Protein AF-A0A7C5H8F0-F1 (afdb_monomer_lite)

pLDDT: mean 83.61, std 12.52, range [45.44, 97.0]

Radius of gyration: 21.88 Å; chains: 1; bounding box: 47×21×71 Å

Sequence (141 aa):
QNLKYSPAWAVGGFFVPILNLFLPYQVTKEIWKASDPNVSPESGLDWQDAPTSPLIISWWIAFLVSGFVGYSLFRMSISAETISDLISMSESALFGDIIHIAAATLQIILVRTIDKRQTIKSLQMFHTGNPQNELRRGLLI

Secondary structure (DSSP, 8-state):
---SS-HHHHHHGGGSTTGGGTHHHHHHHHHHHHT-TTS-SSSTTGGGGSPPPHHHHHHHHHHHHHHHHHHHHHHHHHH--SHHHHHHHHHHHHHHHHHHHHHHHHHHHHHHHHHHHHHHHHHHHHHHT-HHHHHHHHT--

Structure (mmCIF, N/CA/C/O backbone):
data_AF-A0A7C5H8F0-F1
#
_entry.id   AF-A0A7C5H8F0-F1
#
loop_
_atom_site.group_PDB
_atom_site.id
_atom_site.type_symbol
_atom_site.label_atom_id
_atom_site.label_alt_id
_atom_site.label_comp_id
_atom_site.label_asym_id
_atom_site.label_entity_id
_atom_site.label_seq_id
_atom_site.pdbx_PDB_ins_code
_atom_site.Cartn_x
_atom_site.Cartn_y
_atom_site.Cartn_z
_atom_site.occupancy
_atom_site.B_iso_or_equiv
_atom_site.auth_seq_id
_atom_site.auth_comp_id
_atom_site.auth_asym_id
_atom_site.auth_atom_id
_atom_site.pdbx_PDB_model_num
ATOM 1 N N . GLN A 1 1 ? -24.700 -0.781 11.087 1.00 45.44 1 GLN A N 1
ATOM 2 C CA . GLN A 1 1 ? -23.529 -0.977 10.207 1.00 45.44 1 GLN A CA 1
ATOM 3 C C . GLN A 1 1 ? -23.798 -0.257 8.889 1.00 45.44 1 GLN A C 1
ATOM 5 O O . GLN A 1 1 ? -24.532 -0.783 8.071 1.00 45.44 1 GLN A O 1
ATOM 10 N N . ASN A 1 2 ? -23.281 0.962 8.717 1.00 47.03 2 ASN A N 1
ATOM 11 C CA . ASN A 1 2 ? -23.336 1.714 7.454 1.00 47.03 2 ASN A CA 1
ATOM 12 C C . ASN A 1 2 ? -21.900 1.874 6.938 1.00 47.03 2 ASN A C 1
ATOM 14 O O . ASN A 1 2 ? -21.313 2.949 7.035 1.00 47.03 2 ASN A O 1
ATOM 18 N N . LEU A 1 3 ? -21.297 0.773 6.485 1.00 60.91 3 LEU A N 1
ATOM 19 C CA . LEU A 1 3 ? -20.049 0.837 5.725 1.00 60.91 3 LEU A CA 1
ATOM 20 C C . LEU A 1 3 ? -20.417 1.167 4.280 1.00 60.91 3 LEU A C 1
ATOM 22 O O . LEU A 1 3 ? -21.334 0.560 3.723 1.00 60.91 3 LEU A O 1
ATOM 26 N N . LYS A 1 4 ? -19.736 2.149 3.684 1.00 63.12 4 LYS A N 1
ATOM 27 C CA . LYS A 1 4 ? -20.078 2.653 2.346 1.00 63.12 4 LYS A CA 1
ATOM 28 C C . LYS A 1 4 ? -19.767 1.625 1.253 1.00 63.12 4 LYS A C 1
ATOM 30 O O . LYS A 1 4 ? -20.365 1.661 0.181 1.00 63.12 4 LYS A O 1
ATOM 35 N N . TYR A 1 5 ? -18.867 0.690 1.550 1.00 63.53 5 TYR A N 1
ATOM 36 C CA . TYR A 1 5 ? -18.473 -0.395 0.665 1.00 63.53 5 TYR A CA 1
ATOM 37 C C . TYR A 1 5 ? -18.855 -1.746 1.259 1.00 63.53 5 TYR A C 1
ATOM 39 O O . TYR A 1 5 ? -18.538 -2.050 2.410 1.00 63.53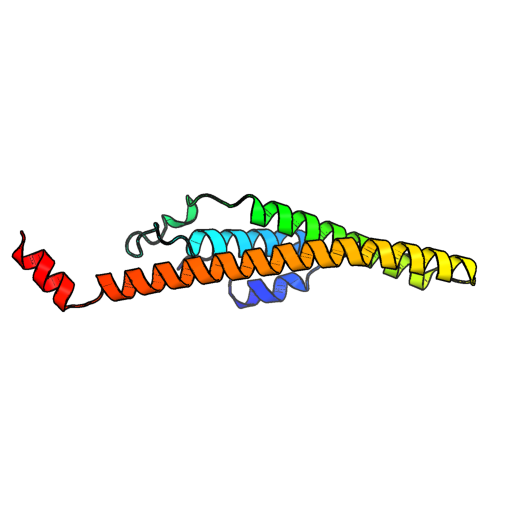 5 TYR A O 1
ATOM 47 N N . SER A 1 6 ? -19.516 -2.579 0.453 1.00 75.75 6 SER A N 1
ATOM 48 C CA . SER A 1 6 ? -19.735 -3.971 0.830 1.00 75.75 6 SER A CA 1
ATOM 49 C C . SER A 1 6 ? -18.394 -4.721 0.864 1.00 75.75 6 SER A C 1
ATOM 51 O O . SER A 1 6 ? -17.489 -4.383 0.093 1.00 75.75 6 SER A O 1
ATOM 53 N N . PRO A 1 7 ? -18.247 -5.769 1.698 1.00 73.56 7 PRO A N 1
ATOM 54 C CA . PRO A 1 7 ? -17.011 -6.553 1.767 1.00 73.56 7 PRO A CA 1
ATOM 55 C C . PRO A 1 7 ? -16.557 -7.093 0.401 1.00 73.56 7 PRO A C 1
ATOM 57 O O . PRO A 1 7 ? -15.367 -7.118 0.105 1.00 73.56 7 PRO A O 1
ATOM 60 N N . ALA A 1 8 ? -17.511 -7.454 -0.464 1.00 75.25 8 ALA A N 1
ATOM 61 C CA . ALA A 1 8 ? -17.236 -7.905 -1.825 1.00 75.25 8 ALA A CA 1
ATOM 62 C C . ALA A 1 8 ? -16.613 -6.799 -2.692 1.00 75.25 8 ALA A C 1
ATOM 64 O O . ALA A 1 8 ? -15.648 -7.047 -3.412 1.00 75.25 8 ALA A O 1
ATOM 65 N N . TRP A 1 9 ? -17.117 -5.566 -2.595 1.00 77.50 9 TRP A N 1
ATOM 66 C CA . TRP A 1 9 ? -16.561 -4.431 -3.332 1.00 77.50 9 TRP A CA 1
ATOM 67 C C . TRP A 1 9 ? -15.225 -3.954 -2.770 1.00 77.50 9 TRP A C 1
ATOM 69 O O . TRP A 1 9 ? -14.384 -3.516 -3.551 1.00 77.50 9 TRP A O 1
ATOM 79 N N . ALA A 1 10 ? -14.992 -4.107 -1.463 1.00 71.62 10 ALA A N 1
ATOM 80 C CA . ALA A 1 10 ? -13.707 -3.798 -0.840 1.00 71.62 10 ALA A CA 1
ATOM 81 C C . ALA A 1 10 ? -12.555 -4.626 -1.430 1.00 71.62 10 ALA A C 1
ATOM 83 O O . ALA A 1 10 ? -11.440 -4.128 -1.494 1.00 71.62 10 ALA A O 1
ATOM 84 N N . VAL A 1 11 ? -12.822 -5.848 -1.904 1.00 71.94 11 VAL A N 1
ATOM 85 C CA . VAL A 1 11 ? -11.836 -6.679 -2.616 1.00 71.94 11 VAL A CA 1
ATOM 86 C C . VAL A 1 11 ? -11.935 -6.473 -4.130 1.00 71.94 11 VAL A C 1
ATOM 88 O O . VAL A 1 11 ? -10.928 -6.251 -4.797 1.00 71.94 11 VAL A O 1
ATOM 91 N N . GLY A 1 12 ? -13.151 -6.493 -4.683 1.00 71.69 12 GLY A N 1
ATOM 92 C CA . GLY A 1 12 ? -13.389 -6.439 -6.127 1.00 71.69 12 GLY A CA 1
ATOM 93 C C . GLY A 1 12 ? -12.911 -5.149 -6.797 1.00 71.69 12 GLY A C 1
ATOM 94 O O . GLY A 1 12 ? -12.431 -5.184 -7.928 1.00 71.69 12 GLY A O 1
ATOM 95 N N . GLY A 1 13 ? -12.968 -4.009 -6.106 1.00 71.31 13 GLY A N 1
ATOM 96 C CA . GLY A 1 13 ? -12.540 -2.742 -6.698 1.00 71.31 13 GLY A CA 1
ATOM 97 C C . GLY A 1 13 ? -11.023 -2.589 -6.861 1.00 71.31 13 GLY A C 1
ATOM 98 O O . GLY A 1 13 ? -10.605 -1.729 -7.629 1.00 71.31 13 GLY A O 1
ATOM 99 N N . PHE A 1 14 ? -10.199 -3.447 -6.247 1.00 66.50 14 PHE A N 1
ATOM 100 C CA . PHE A 1 14 ? -8.758 -3.497 -6.545 1.00 66.50 14 PHE A CA 1
ATOM 101 C C . PHE A 1 14 ? -8.472 -3.975 -7.979 1.00 66.50 14 PHE A C 1
ATOM 103 O O . PHE A 1 14 ? -7.432 -3.644 -8.542 1.00 66.50 14 PHE A O 1
ATOM 110 N N . PHE A 1 15 ? -9.405 -4.709 -8.597 1.00 72.06 15 PHE A N 1
ATOM 111 C CA . PHE A 1 15 ? -9.262 -5.223 -9.963 1.00 72.06 15 PHE A CA 1
ATOM 112 C C . PHE A 1 15 ? -9.773 -4.256 -11.039 1.00 72.06 15 PHE A C 1
ATOM 114 O O . PHE A 1 15 ? -9.518 -4.465 -12.223 1.00 72.06 15 PHE A O 1
ATOM 121 N N . VAL A 1 16 ? -10.475 -3.186 -10.653 1.00 80.06 16 VAL A N 1
ATOM 122 C CA . VAL A 1 16 ? -10.934 -2.147 -11.583 1.00 80.06 16 VAL A CA 1
ATOM 123 C C . VAL A 1 16 ? -9.911 -1.008 -11.569 1.00 80.06 16 VAL A C 1
ATOM 125 O O . VAL A 1 16 ? -9.793 -0.342 -10.542 1.00 80.06 16 VAL A O 1
ATOM 128 N N . PRO A 1 17 ? -9.201 -0.714 -12.675 1.00 72.25 17 PRO A N 1
ATOM 129 C CA . PRO A 1 17 ? -8.048 0.194 -12.665 1.00 72.25 17 PRO A CA 1
ATOM 130 C C . PRO A 1 17 ? -8.327 1.576 -12.064 1.00 72.25 17 PRO A C 1
ATOM 132 O O . PRO A 1 17 ? -7.525 2.093 -11.295 1.00 72.25 17 PRO A O 1
ATOM 135 N N . ILE A 1 18 ? -9.492 2.155 -12.366 1.00 80.19 18 ILE A N 1
ATOM 136 C CA . ILE A 1 18 ? -9.888 3.470 -11.843 1.00 80.19 18 ILE A CA 1
ATOM 137 C C . ILE A 1 18 ? -10.217 3.386 -10.349 1.00 80.19 18 ILE A C 1
ATOM 139 O O . ILE A 1 18 ? -9.832 4.266 -9.583 1.00 80.19 18 ILE A O 1
ATOM 143 N N . LEU A 1 19 ? -10.904 2.329 -9.906 1.00 79.06 19 LEU A N 1
ATOM 144 C CA . LEU A 1 19 ? -11.238 2.166 -8.490 1.00 79.06 19 LEU A CA 1
ATOM 145 C C . LEU A 1 19 ? -9.998 1.850 -7.659 1.00 79.06 19 LEU A C 1
ATOM 147 O O . LEU A 1 19 ? -9.890 2.349 -6.543 1.00 79.06 19 LEU A O 1
ATOM 151 N N . ASN A 1 20 ? -9.031 1.120 -8.213 1.00 79.12 20 ASN A N 1
ATOM 152 C CA . ASN A 1 20 ? -7.769 0.825 -7.548 1.00 79.12 20 ASN A CA 1
ATOM 153 C C . ASN A 1 20 ? -6.974 2.098 -7.194 1.00 79.12 20 ASN A C 1
ATOM 155 O O . ASN A 1 20 ? -6.123 2.037 -6.323 1.00 79.12 20 ASN A O 1
ATOM 159 N N . LEU A 1 21 ? -7.278 3.262 -7.790 1.00 81.44 21 LEU A N 1
ATOM 160 C CA . LEU A 1 21 ? -6.667 4.560 -7.452 1.00 81.44 21 LEU A CA 1
ATOM 161 C C . LEU A 1 21 ? -7.333 5.304 -6.283 1.00 81.44 21 LEU A C 1
ATOM 163 O O . LEU A 1 21 ? -6.795 6.298 -5.800 1.00 81.44 21 LEU A O 1
ATOM 167 N N . PHE A 1 22 ? -8.519 4.896 -5.836 1.00 85.06 22 PHE A N 1
ATOM 168 C CA . PHE A 1 22 ? -9.253 5.645 -4.804 1.00 85.06 22 PHE A CA 1
ATOM 169 C C . PHE A 1 22 ? -9.795 4.753 -3.697 1.00 85.06 22 PHE A C 1
ATOM 171 O O . PHE A 1 22 ? -9.858 5.162 -2.536 1.00 85.06 22 PHE A O 1
ATOM 178 N N . LEU A 1 23 ? -10.201 3.538 -4.049 1.00 85.81 23 LEU A N 1
ATOM 179 C CA . LEU A 1 23 ? -10.842 2.605 -3.146 1.00 85.81 23 LEU A CA 1
ATOM 180 C C . LEU A 1 23 ? -9.921 2.128 -2.018 1.00 85.81 23 LEU A C 1
ATOM 182 O O . LEU A 1 23 ? -10.386 2.138 -0.879 1.00 85.81 23 LEU A O 1
ATOM 186 N N . PRO A 1 24 ? -8.636 1.786 -2.247 1.00 85.31 24 PRO A N 1
ATOM 187 C CA . PRO A 1 24 ? -7.793 1.307 -1.154 1.00 85.31 24 PRO A CA 1
ATOM 188 C C . PRO A 1 24 ? -7.598 2.374 -0.071 1.00 85.31 24 PRO A C 1
ATOM 190 O O . PRO A 1 24 ? -7.664 2.068 1.121 1.00 85.31 24 PRO A O 1
ATOM 193 N N . TYR A 1 25 ? -7.441 3.641 -0.472 1.00 90.81 25 TYR A N 1
ATOM 194 C CA . TYR A 1 25 ? -7.398 4.772 0.455 1.00 90.81 25 TYR A CA 1
ATOM 195 C C . TYR A 1 25 ? -8.705 4.911 1.246 1.00 90.81 25 TYR A C 1
ATOM 197 O O . TYR A 1 25 ? -8.671 5.022 2.472 1.00 90.81 25 TYR A O 1
ATOM 205 N N . GLN A 1 26 ? -9.856 4.884 0.565 1.00 89.94 26 GLN A N 1
ATOM 206 C CA . GLN A 1 26 ? -11.162 5.044 1.211 1.00 89.94 26 GLN A CA 1
ATOM 207 C C . GLN A 1 26 ? -11.457 3.911 2.198 1.00 89.94 26 GLN A C 1
ATOM 209 O O . GLN A 1 26 ? -11.761 4.183 3.358 1.00 89.94 26 GLN A O 1
ATOM 214 N N . VAL A 1 27 ? -11.287 2.657 1.775 1.00 88.81 27 VAL A N 1
ATOM 215 C CA . VAL A 1 27 ? -11.519 1.470 2.611 1.00 88.81 27 VAL A CA 1
ATOM 216 C C . VAL A 1 27 ? -10.594 1.477 3.825 1.00 88.81 27 VAL A C 1
ATOM 218 O O . VAL A 1 27 ? -11.047 1.303 4.953 1.00 88.81 27 VAL A O 1
ATOM 221 N N . THR A 1 28 ? -9.303 1.753 3.632 1.00 90.69 28 THR A N 1
ATOM 222 C CA . THR A 1 28 ? -8.342 1.754 4.745 1.00 90.69 28 THR A CA 1
ATOM 223 C C . THR A 1 28 ? -8.603 2.899 5.722 1.00 90.69 28 THR A C 1
ATOM 225 O O . THR A 1 28 ? -8.478 2.722 6.934 1.00 90.69 28 THR A O 1
ATOM 228 N N . LYS A 1 29 ? -9.026 4.067 5.222 1.00 91.00 29 LYS A N 1
ATOM 229 C CA . LYS A 1 29 ? -9.473 5.195 6.048 1.00 91.00 29 LYS A CA 1
ATOM 230 C C . LYS A 1 29 ? -10.705 4.838 6.878 1.00 91.00 29 LYS A C 1
ATOM 232 O O . LYS A 1 29 ? -10.736 5.168 8.062 1.00 91.00 29 LYS A O 1
ATOM 237 N N . GLU A 1 30 ? -11.691 4.166 6.289 1.00 89.50 30 GLU A N 1
ATOM 238 C CA . GLU A 1 30 ? -12.880 3.697 7.009 1.00 89.50 30 GLU A CA 1
ATOM 239 C C . GLU A 1 30 ? -12.506 2.682 8.095 1.00 89.50 30 GLU A C 1
ATOM 241 O O . GLU A 1 30 ? -12.885 2.864 9.251 1.00 89.50 30 GLU A O 1
ATOM 246 N N . ILE A 1 31 ? -11.680 1.683 7.763 1.00 89.00 31 ILE A N 1
ATOM 247 C CA . ILE A 1 31 ? -11.192 0.682 8.723 1.00 89.00 31 ILE A CA 1
ATOM 248 C C . ILE A 1 31 ? -10.428 1.353 9.868 1.00 89.00 31 ILE A C 1
ATOM 250 O O . ILE A 1 31 ? -10.676 1.041 11.032 1.00 89.00 31 ILE A O 1
ATOM 254 N N . TRP A 1 32 ? -9.522 2.288 9.569 1.00 90.94 32 TRP A N 1
ATOM 255 C CA . TRP A 1 32 ? -8.750 3.012 10.582 1.00 90.94 32 TRP A CA 1
ATOM 256 C C . TRP A 1 32 ? -9.649 3.732 11.586 1.00 90.94 32 TRP A C 1
ATOM 258 O O . TRP A 1 32 ? -9.431 3.629 12.796 1.00 90.94 32 TRP A O 1
ATOM 268 N N . LYS A 1 33 ? -10.651 4.453 11.073 1.00 88.62 33 LYS A N 1
ATOM 269 C CA . LYS A 1 33 ? -11.612 5.210 11.874 1.00 88.62 33 LYS A CA 1
ATOM 270 C C . LYS A 1 33 ? -12.521 4.293 12.694 1.00 88.62 33 LYS A C 1
ATOM 272 O O . LYS A 1 33 ? -12.672 4.490 13.894 1.00 88.62 33 LYS A O 1
ATOM 277 N N . ALA A 1 34 ? -13.060 3.242 12.079 1.00 86.88 34 ALA A N 1
ATOM 278 C CA . ALA A 1 34 ? -13.901 2.256 12.758 1.00 86.88 34 ALA A CA 1
ATOM 279 C C . ALA A 1 34 ? -13.144 1.480 13.852 1.00 86.88 34 ALA A C 1
ATOM 281 O O . ALA A 1 34 ? -13.737 1.065 14.852 1.00 86.88 34 ALA A O 1
ATOM 282 N N . SER A 1 35 ? -11.829 1.321 13.685 1.00 86.06 35 SER A N 1
ATOM 283 C CA . SER A 1 35 ? -10.952 0.659 14.654 1.00 86.06 35 SER A CA 1
ATOM 284 C C . SER A 1 35 ? -10.582 1.544 15.847 1.00 86.06 35 SER A C 1
ATOM 286 O O . SER A 1 35 ? -9.917 1.054 16.752 1.00 86.06 35 SER A O 1
ATOM 288 N N . ASP A 1 36 ? -10.974 2.823 15.883 1.00 85.38 36 ASP A N 1
ATOM 289 C CA . ASP A 1 36 ? -10.629 3.701 17.003 1.00 85.38 36 ASP A CA 1
ATOM 290 C C . ASP A 1 36 ? -11.259 3.192 18.322 1.00 85.38 36 ASP A C 1
ATOM 292 O O . ASP A 1 36 ? -12.483 2.987 18.370 1.00 85.38 36 ASP A O 1
ATOM 296 N N . PRO A 1 37 ? -10.447 2.947 19.374 1.00 81.50 37 PRO A N 1
ATOM 297 C CA . PRO A 1 37 ? -10.930 2.445 20.660 1.00 81.50 37 PRO A CA 1
ATOM 298 C C . PRO A 1 37 ? -11.722 3.486 21.459 1.00 81.50 37 PRO A C 1
ATOM 300 O O . PRO A 1 37 ? -12.490 3.116 22.338 1.00 81.50 37 PRO A O 1
ATOM 303 N N . ASN A 1 38 ? -11.580 4.780 21.156 1.00 79.44 38 ASN A N 1
ATOM 304 C CA . ASN A 1 38 ? -12.299 5.834 21.880 1.00 79.44 38 ASN A CA 1
ATOM 305 C C . ASN A 1 38 ? -13.740 6.028 21.387 1.00 79.44 38 ASN A C 1
ATOM 307 O O . ASN A 1 38 ? -14.495 6.791 21.983 1.00 79.44 38 ASN A O 1
ATOM 311 N N . VAL A 1 39 ? -14.127 5.362 20.297 1.00 76.25 39 VAL A N 1
ATOM 312 C CA . VAL A 1 39 ? -15.482 5.453 19.751 1.00 76.25 39 VAL A CA 1
ATOM 313 C C . VAL A 1 39 ? -16.375 4.412 20.423 1.00 76.25 39 VAL A C 1
ATOM 315 O O . VAL A 1 39 ? -16.137 3.207 20.276 1.00 76.25 39 VAL A O 1
ATOM 318 N N . SER A 1 40 ? -17.414 4.887 21.119 1.00 64.44 40 SER A N 1
ATOM 319 C CA . SER A 1 40 ? -18.400 4.041 21.799 1.00 64.44 40 SER A CA 1
ATOM 320 C C . SER A 1 40 ? -19.143 3.128 20.808 1.00 64.44 40 SER A C 1
ATOM 322 O O . SER A 1 40 ? -19.515 3.578 19.723 1.00 64.44 40 SER A O 1
ATOM 324 N N . PRO A 1 41 ? -19.401 1.852 21.153 1.00 61.06 41 PRO A N 1
ATOM 325 C CA . PRO A 1 41 ? -20.253 0.968 20.354 1.00 61.06 41 PRO A CA 1
ATOM 326 C C . PRO A 1 41 ? -21.717 1.432 20.263 1.00 61.06 41 PRO A C 1
ATOM 328 O O . PRO A 1 41 ? -22.420 1.032 19.336 1.00 61.06 41 PRO A O 1
ATOM 331 N N . GLU A 1 42 ? -22.180 2.238 21.224 1.00 60.41 42 GLU A N 1
ATOM 332 C CA . GLU A 1 42 ? -23.596 2.597 21.396 1.00 60.41 42 GLU A CA 1
ATOM 333 C C . GLU A 1 42 ? -24.067 3.675 20.407 1.00 60.41 42 GLU A C 1
ATOM 335 O O . GLU A 1 42 ? -25.186 3.616 19.896 1.00 60.41 42 GLU A O 1
ATOM 340 N N . SER A 1 43 ? -23.197 4.626 20.062 1.00 57.78 43 SER A N 1
ATOM 341 C CA . SER A 1 43 ? -23.441 5.662 19.060 1.00 57.78 43 SER A CA 1
ATOM 342 C C . SER A 1 43 ? -22.891 5.203 17.708 1.00 57.78 43 SER A C 1
ATOM 344 O O . SER A 1 43 ? -21.780 5.532 17.300 1.00 57.78 43 SER A O 1
ATOM 346 N N . GLY A 1 44 ? -23.667 4.399 16.977 1.00 57.00 44 GLY A N 1
ATOM 347 C CA . GLY A 1 44 ? -23.248 3.712 15.740 1.00 57.00 44 GLY A CA 1
ATOM 348 C C . GLY A 1 44 ? -22.716 4.567 14.565 1.00 57.00 44 GLY A C 1
ATOM 349 O O . GLY A 1 44 ? -22.487 4.013 13.484 1.00 57.00 44 GLY A O 1
ATOM 350 N N . LEU A 1 45 ? -22.517 5.881 14.735 1.00 60.97 45 LEU A N 1
ATOM 351 C CA . LEU A 1 45 ? -22.032 6.833 13.728 1.00 60.97 45 LEU A CA 1
ATOM 352 C C . LEU A 1 45 ? -20.809 7.676 14.160 1.00 60.97 45 LEU A C 1
ATOM 354 O O . LEU A 1 45 ? -20.162 8.237 13.278 1.00 60.97 45 LEU A O 1
ATOM 358 N N . ASP A 1 46 ? -20.407 7.692 15.439 1.00 68.19 46 ASP A N 1
ATOM 359 C CA . ASP A 1 46 ? -19.338 8.588 15.944 1.00 68.19 46 ASP A CA 1
ATOM 360 C C . ASP A 1 46 ? -17.943 8.287 15.365 1.00 68.19 46 ASP A C 1
ATOM 362 O O . ASP A 1 46 ? -17.039 9.122 15.381 1.00 68.19 46 ASP A O 1
ATOM 366 N N . TRP A 1 47 ? -17.742 7.095 14.796 1.00 74.31 47 TRP A N 1
ATOM 367 C CA . TRP A 1 47 ? -16.461 6.729 14.188 1.00 74.31 47 TRP A CA 1
ATOM 368 C C . TRP A 1 47 ? -16.145 7.560 12.941 1.00 74.31 47 TRP A C 1
ATOM 370 O O . TRP A 1 47 ? -14.977 7.679 12.573 1.00 74.31 47 TRP A O 1
ATOM 380 N N . GLN A 1 48 ? -17.147 8.146 12.276 1.00 77.50 48 GLN A N 1
ATOM 381 C CA . GLN A 1 48 ? -16.923 8.931 11.059 1.00 77.50 48 GLN A CA 1
ATOM 382 C C . GLN A 1 48 ? -16.114 10.204 11.331 1.00 77.50 48 GLN A C 1
ATOM 384 O O . GLN A 1 48 ? -15.334 10.611 10.465 1.00 77.50 48 GLN A O 1
ATOM 389 N N . ASP A 1 49 ? -16.202 10.754 12.541 1.00 77.69 49 ASP A N 1
ATOM 390 C CA . ASP A 1 49 ? -15.472 11.953 12.966 1.00 77.69 49 ASP A CA 1
ATOM 391 C C . ASP A 1 49 ? -14.097 11.638 13.572 1.00 77.69 49 ASP A C 1
ATOM 393 O O . ASP A 1 49 ? -13.303 12.542 13.836 1.00 77.69 49 ASP A O 1
ATOM 397 N N . ALA A 1 50 ? -13.760 10.351 13.724 1.00 79.06 50 ALA A N 1
ATOM 398 C CA . ALA A 1 50 ? -12.469 9.940 14.255 1.00 79.06 50 ALA A CA 1
ATOM 399 C C . ALA A 1 50 ? -11.304 10.468 13.388 1.00 79.06 50 ALA A C 1
ATOM 401 O O . ALA A 1 50 ? -11.377 10.461 12.145 1.00 79.06 50 ALA A O 1
ATOM 402 N N . PRO A 1 51 ? -10.195 10.899 14.017 1.00 81.62 51 PRO A N 1
ATOM 403 C CA . PRO A 1 51 ? -9.063 11.472 13.307 1.00 81.62 51 PRO A CA 1
ATOM 404 C C . PRO A 1 51 ? -8.386 10.438 12.403 1.00 81.62 51 PRO A C 1
ATOM 406 O O . PRO A 1 51 ? -8.162 9.276 12.761 1.00 81.62 51 PRO A O 1
ATOM 409 N N . THR A 1 52 ? -8.011 10.875 11.203 1.00 86.06 52 THR A N 1
ATOM 410 C CA . THR A 1 52 ? -7.215 10.069 10.273 1.00 86.06 52 THR A CA 1
ATOM 411 C C . THR A 1 52 ? -5.728 10.197 10.560 1.00 86.06 52 THR A C 1
ATOM 413 O O . THR A 1 52 ? -5.244 11.296 10.817 1.00 86.06 52 THR A O 1
ATOM 416 N N . SER A 1 53 ? -4.987 9.097 10.437 1.00 89.81 53 SER A N 1
ATOM 417 C CA . SER A 1 53 ? -3.528 9.127 10.563 1.00 89.81 53 SER A CA 1
ATOM 418 C C . SER A 1 53 ? -2.840 9.542 9.255 1.00 89.81 53 SER A C 1
ATOM 420 O O . SER A 1 53 ? -3.198 9.010 8.197 1.00 89.81 53 SER A O 1
ATOM 422 N N . PRO A 1 54 ? -1.802 10.406 9.313 1.00 92.06 54 PRO A N 1
ATOM 423 C CA . PRO A 1 54 ? -0.929 10.697 8.173 1.00 92.06 54 PRO A CA 1
ATOM 424 C C . PRO A 1 54 ? -0.318 9.440 7.544 1.00 92.06 54 PRO A C 1
ATOM 426 O O . PRO A 1 54 ? -0.098 9.412 6.337 1.00 92.06 54 PRO A O 1
ATOM 429 N N . LEU A 1 55 ? -0.132 8.372 8.332 1.00 92.31 55 LEU A N 1
ATOM 430 C CA . LEU A 1 55 ? 0.390 7.084 7.871 1.00 92.31 55 LEU A CA 1
ATOM 431 C C . LEU A 1 55 ? -0.406 6.513 6.690 1.00 92.31 55 LEU A C 1
ATOM 433 O O . LEU A 1 55 ? 0.185 5.930 5.787 1.00 92.31 55 LEU A O 1
ATOM 437 N N . ILE A 1 56 ? -1.730 6.704 6.674 1.00 93.12 56 ILE A N 1
ATOM 438 C CA . ILE A 1 56 ? -2.596 6.217 5.590 1.00 93.12 56 ILE A CA 1
ATOM 439 C C . ILE A 1 56 ? -2.266 6.942 4.287 1.00 93.12 56 ILE A C 1
ATOM 441 O O . ILE A 1 56 ? -2.177 6.309 3.241 1.00 93.12 56 ILE A O 1
ATOM 445 N N . ILE A 1 57 ? -2.067 8.262 4.349 1.00 93.44 57 ILE A N 1
ATOM 446 C CA . ILE A 1 57 ? -1.726 9.077 3.178 1.00 93.44 57 ILE A CA 1
ATOM 447 C C . ILE A 1 57 ? -0.312 8.734 2.702 1.00 93.44 57 ILE A C 1
ATOM 449 O O . ILE A 1 57 ? -0.115 8.530 1.509 1.00 93.44 57 ILE A O 1
ATOM 453 N N . SER A 1 58 ? 0.656 8.610 3.616 1.00 93.94 58 SER A N 1
ATOM 454 C CA . SER A 1 58 ? 2.034 8.238 3.275 1.00 93.94 58 SER A CA 1
ATOM 455 C C . SER A 1 58 ? 2.111 6.866 2.608 1.00 93.94 58 SER A C 1
ATOM 457 O O . SER A 1 58 ? 2.748 6.729 1.567 1.00 93.94 58 SER A O 1
ATOM 459 N N . TRP A 1 59 ? 1.428 5.865 3.172 1.00 94.38 59 TRP A N 1
ATOM 460 C CA . TRP A 1 59 ? 1.316 4.541 2.565 1.00 94.38 59 TRP A CA 1
ATOM 461 C C . TRP A 1 59 ? 0.657 4.614 1.185 1.00 94.38 59 TRP A C 1
ATOM 463 O O . TRP A 1 59 ? 1.165 4.033 0.230 1.00 94.38 59 TRP A O 1
ATOM 473 N N . TRP A 1 60 ? -0.440 5.365 1.071 1.00 94.06 60 TRP A N 1
ATOM 474 C CA . TRP A 1 60 ? -1.189 5.475 -0.174 1.00 94.06 60 TRP A CA 1
ATOM 475 C C . TRP A 1 60 ? -0.365 6.107 -1.303 1.00 94.06 60 TRP A C 1
ATOM 477 O O . TRP A 1 60 ? -0.346 5.597 -2.421 1.00 94.06 60 TRP A O 1
ATOM 487 N N . ILE A 1 61 ? 0.376 7.176 -1.002 1.00 94.75 61 ILE A N 1
ATOM 488 C CA . ILE A 1 61 ? 1.305 7.797 -1.953 1.00 94.75 61 ILE A CA 1
ATOM 489 C C . ILE A 1 61 ? 2.398 6.801 -2.350 1.00 94.75 61 ILE A C 1
ATOM 491 O O . ILE A 1 61 ? 2.665 6.643 -3.538 1.00 94.75 61 ILE A O 1
ATOM 495 N N . ALA A 1 62 ? 3.000 6.098 -1.386 1.00 92.25 62 ALA A N 1
ATOM 496 C CA . ALA A 1 62 ? 4.044 5.116 -1.674 1.00 92.25 62 ALA A CA 1
ATOM 497 C C . ALA A 1 62 ? 3.539 3.980 -2.582 1.00 92.25 62 ALA A C 1
ATOM 499 O O . ALA A 1 62 ? 4.235 3.595 -3.518 1.00 92.25 62 ALA A O 1
ATOM 500 N N . PHE A 1 63 ? 2.311 3.505 -2.358 1.00 91.31 63 PHE A N 1
ATOM 501 C CA . PHE A 1 63 ? 1.652 2.509 -3.203 1.00 91.31 63 PHE A CA 1
ATOM 502 C C . PHE A 1 63 ? 1.405 3.016 -4.634 1.00 91.31 63 PHE A C 1
ATOM 504 O O . PHE A 1 63 ? 1.646 2.300 -5.604 1.00 91.31 63 PHE A O 1
ATOM 511 N N . LEU A 1 64 ? 0.960 4.266 -4.794 1.00 92.94 64 LEU A N 1
ATOM 512 C CA . LEU A 1 64 ? 0.779 4.859 -6.123 1.00 92.94 64 LEU A CA 1
ATOM 513 C C . LEU A 1 64 ? 2.106 4.996 -6.876 1.00 92.94 64 LEU A C 1
ATOM 515 O O . LEU A 1 64 ? 2.177 4.673 -8.063 1.00 92.94 64 LEU A O 1
ATOM 519 N N . VAL A 1 65 ? 3.162 5.441 -6.189 1.00 94.25 65 VAL A N 1
ATOM 520 C CA . VAL A 1 65 ? 4.500 5.558 -6.783 1.00 94.25 65 VAL A CA 1
ATOM 521 C C . VAL A 1 65 ? 5.030 4.178 -7.177 1.00 94.25 65 VAL A C 1
ATOM 523 O O . VAL A 1 65 ? 5.533 4.026 -8.288 1.00 94.25 65 VAL A O 1
ATOM 526 N N . SER A 1 66 ? 4.868 3.156 -6.331 1.00 91.38 66 SER A N 1
ATOM 527 C CA . SER A 1 66 ? 5.311 1.795 -6.658 1.00 91.38 66 SER A CA 1
ATOM 528 C C . SER A 1 66 ? 4.556 1.218 -7.863 1.00 91.38 66 SER A C 1
ATOM 530 O O . SER A 1 66 ? 5.168 0.608 -8.740 1.00 91.38 66 SER A O 1
ATOM 532 N N . GLY A 1 67 ? 3.250 1.486 -7.972 1.00 90.81 67 GLY A N 1
ATOM 533 C CA . GLY A 1 67 ? 2.449 1.127 -9.144 1.00 90.81 67 GLY A CA 1
ATOM 534 C C . GLY A 1 67 ? 2.907 1.830 -10.427 1.00 90.81 67 GLY A C 1
ATOM 535 O O . GLY A 1 67 ? 3.003 1.193 -11.476 1.00 90.81 67 GLY A O 1
ATOM 536 N N . PHE A 1 68 ? 3.252 3.120 -10.349 1.00 93.00 68 PHE A N 1
ATOM 537 C CA . PH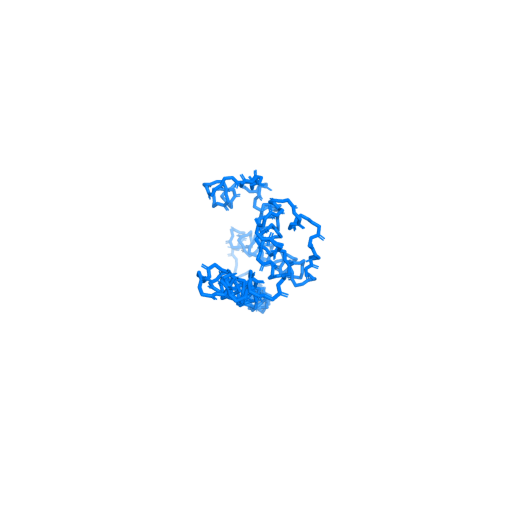E A 1 68 ? 3.792 3.870 -11.488 1.00 93.00 68 PHE A CA 1
ATOM 538 C C . PHE A 1 68 ? 5.145 3.319 -11.953 1.00 93.00 68 PHE A C 1
ATOM 540 O O . PHE A 1 68 ? 5.354 3.131 -13.151 1.00 93.00 68 PHE A O 1
ATOM 547 N N . VAL A 1 69 ? 6.038 2.998 -11.012 1.00 93.69 69 VAL A N 1
ATOM 548 C CA . VAL A 1 69 ? 7.316 2.331 -11.301 1.00 93.69 69 VAL A CA 1
ATOM 549 C C . VAL A 1 69 ? 7.075 0.992 -11.997 1.00 93.69 69 VAL A C 1
ATOM 551 O O . VAL A 1 69 ? 7.671 0.737 -13.040 1.00 93.69 69 VAL A O 1
ATOM 554 N N . GLY A 1 70 ? 6.165 0.164 -11.474 1.00 91.75 70 GLY A N 1
ATOM 555 C CA . GLY A 1 70 ? 5.816 -1.120 -12.086 1.00 91.75 70 GLY A CA 1
ATOM 556 C C . GLY A 1 70 ? 5.277 -0.968 -13.510 1.00 91.75 70 GLY A C 1
ATOM 557 O O . GLY A 1 70 ? 5.694 -1.694 -14.410 1.00 91.75 70 GLY A O 1
ATOM 558 N N . TYR A 1 71 ? 4.413 0.023 -13.749 1.00 92.12 71 TYR A N 1
ATOM 559 C CA . TYR A 1 71 ? 3.928 0.339 -15.093 1.00 92.12 71 TYR A CA 1
ATOM 560 C C . TYR A 1 71 ? 5.059 0.800 -16.025 1.00 92.12 71 TYR A C 1
ATOM 562 O O . TYR A 1 71 ? 5.125 0.353 -17.168 1.00 92.12 71 TYR A O 1
ATOM 570 N N . SER A 1 72 ? 5.971 1.650 -15.545 1.00 93.31 72 SER A N 1
ATOM 571 C CA . SER A 1 72 ? 7.138 2.092 -16.317 1.00 93.31 72 SER A CA 1
ATOM 572 C C . SER A 1 72 ? 8.034 0.914 -16.701 1.00 93.31 72 SER A C 1
ATOM 574 O O . SER A 1 72 ? 8.376 0.768 -17.872 1.00 93.31 72 SER A O 1
ATOM 576 N N . LEU A 1 73 ? 8.354 0.031 -15.748 1.00 93.56 73 LEU A N 1
ATOM 577 C CA . LEU A 1 73 ? 9.148 -1.176 -15.996 1.00 93.56 73 LEU A CA 1
ATOM 578 C C . LEU A 1 73 ? 8.460 -2.116 -16.985 1.00 93.56 73 LEU A C 1
ATOM 580 O O . LEU A 1 73 ? 9.104 -2.621 -17.899 1.00 93.56 73 LEU A O 1
ATOM 584 N N . PHE A 1 74 ? 7.144 -2.297 -16.862 1.00 93.06 74 PHE A N 1
ATOM 585 C CA . PHE A 1 74 ? 6.368 -3.084 -17.817 1.00 93.06 74 PHE A CA 1
ATOM 586 C C . PHE A 1 74 ? 6.450 -2.497 -19.232 1.00 93.06 74 PHE A C 1
ATOM 588 O O . PHE A 1 74 ? 6.683 -3.224 -20.198 1.00 93.06 74 PHE A O 1
ATOM 595 N N . ARG A 1 75 ? 6.333 -1.171 -19.369 1.00 93.75 75 ARG A N 1
ATOM 596 C CA . ARG A 1 75 ? 6.478 -0.488 -20.661 1.00 93.75 75 ARG A CA 1
ATOM 597 C C . ARG A 1 75 ? 7.878 -0.656 -21.246 1.00 93.75 75 ARG A C 1
ATOM 599 O O . ARG A 1 75 ? 7.971 -0.985 -22.423 1.00 93.75 75 ARG A O 1
ATOM 606 N N . MET A 1 76 ? 8.923 -0.498 -20.432 1.00 92.19 76 MET A N 1
ATOM 607 C CA . MET A 1 76 ? 10.312 -0.739 -20.841 1.00 92.19 76 MET A CA 1
ATOM 608 C C . MET A 1 76 ? 10.525 -2.194 -21.269 1.00 92.19 76 MET A C 1
ATOM 610 O O . MET A 1 76 ? 11.186 -2.433 -22.270 1.00 92.19 76 MET A O 1
ATOM 614 N N . SER A 1 77 ? 9.912 -3.155 -20.569 1.00 92.69 77 SER A N 1
ATOM 615 C CA . SER A 1 77 ? 10.041 -4.581 -20.891 1.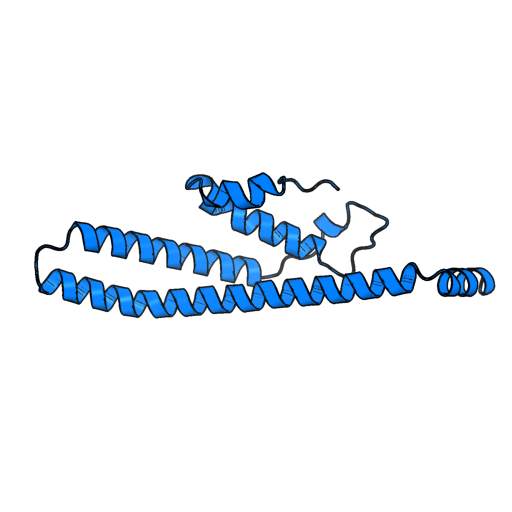00 92.69 77 SER A CA 1
ATOM 616 C C . SER A 1 77 ? 9.439 -4.954 -22.248 1.00 92.69 77 SER A C 1
ATOM 618 O O . SER A 1 77 ? 9.967 -5.827 -22.927 1.00 92.69 77 SER A O 1
ATOM 620 N N . ILE A 1 78 ? 8.363 -4.277 -22.667 1.00 94.19 78 ILE A N 1
ATOM 621 C CA . ILE A 1 78 ? 7.734 -4.496 -23.980 1.00 94.19 78 ILE A CA 1
ATOM 622 C C . ILE A 1 78 ? 8.557 -3.861 -25.107 1.00 94.19 78 ILE A C 1
ATOM 624 O O . ILE A 1 78 ? 8.549 -4.374 -26.220 1.00 94.19 78 ILE A O 1
ATOM 628 N N . SER A 1 79 ? 9.237 -2.742 -24.841 1.00 91.19 79 SER A N 1
ATOM 629 C CA . SER A 1 79 ? 10.005 -1.998 -25.848 1.00 91.19 79 SER A CA 1
ATOM 630 C C . SER A 1 79 ? 11.497 -2.337 -25.885 1.00 91.19 79 SER A C 1
ATOM 632 O O . SER A 1 79 ? 12.221 -1.724 -26.661 1.00 91.19 79 SER A O 1
ATOM 634 N N . ALA A 1 80 ? 11.983 -3.223 -25.014 1.00 92.19 80 ALA A N 1
ATOM 635 C CA . ALA A 1 80 ? 13.398 -3.566 -24.940 1.00 92.19 80 ALA A CA 1
ATOM 636 C C . ALA A 1 80 ? 13.796 -4.469 -26.115 1.00 92.19 80 ALA A C 1
ATOM 638 O O . ALA A 1 80 ? 13.350 -5.613 -26.205 1.00 92.19 80 ALA A O 1
ATOM 639 N N . GLU A 1 81 ? 14.669 -3.969 -26.989 1.00 94.56 81 GLU A N 1
ATOM 640 C CA . GLU A 1 81 ? 15.156 -4.708 -28.163 1.00 94.56 81 GLU A CA 1
ATOM 641 C C . GLU A 1 81 ? 16.666 -4.975 -28.093 1.00 94.56 81 GLU A C 1
ATOM 643 O O . GLU A 1 81 ? 17.178 -5.881 -28.754 1.00 94.56 81 GLU A O 1
ATOM 648 N N . THR A 1 82 ? 17.394 -4.220 -27.264 1.00 96.44 82 THR A N 1
ATOM 649 C CA . THR A 1 82 ? 18.853 -4.293 -27.153 1.00 96.44 82 THR A CA 1
ATOM 650 C C . THR A 1 82 ? 19.327 -4.678 -25.750 1.00 96.44 82 THR A C 1
ATOM 652 O O . THR A 1 82 ? 18.616 -4.540 -24.756 1.00 96.44 82 THR A O 1
ATOM 655 N N . ILE A 1 83 ? 20.590 -5.112 -25.643 1.00 94.62 83 ILE A N 1
ATOM 656 C CA . ILE A 1 83 ? 21.242 -5.355 -24.343 1.00 94.62 83 ILE A CA 1
ATOM 657 C C . ILE A 1 83 ? 21.268 -4.073 -23.495 1.00 94.62 83 ILE A C 1
ATOM 659 O O . ILE A 1 83 ? 21.097 -4.144 -22.281 1.00 94.62 83 ILE A O 1
ATOM 663 N N . SER A 1 84 ? 21.448 -2.905 -24.121 1.00 95.62 84 SER A N 1
ATOM 664 C CA . SER A 1 84 ? 21.438 -1.623 -23.410 1.00 95.62 84 SER A CA 1
ATOM 665 C C . SER A 1 84 ? 20.083 -1.357 -22.754 1.00 95.62 84 SER A C 1
ATOM 667 O O . SER A 1 84 ? 20.046 -0.935 -21.601 1.00 95.62 84 SER A O 1
ATOM 669 N N . ASP A 1 85 ? 18.980 -1.663 -23.444 1.00 94.06 85 ASP A N 1
ATOM 670 C CA . ASP A 1 85 ? 17.630 -1.487 -22.893 1.00 94.06 85 ASP A CA 1
ATOM 671 C C . ASP A 1 85 ? 17.403 -2.389 -21.676 1.00 94.06 85 ASP A C 1
ATOM 673 O O . ASP A 1 85 ? 16.825 -1.960 -20.677 1.00 94.06 85 ASP A O 1
ATOM 677 N N . LEU A 1 86 ? 17.915 -3.625 -21.724 1.00 93.50 86 LEU A N 1
ATOM 678 C CA . LEU A 1 86 ? 17.850 -4.563 -20.600 1.00 93.50 86 LEU A CA 1
ATOM 679 C C . LEU A 1 86 ? 18.652 -4.070 -19.386 1.00 93.50 86 LEU A C 1
ATOM 681 O O . LEU A 1 86 ? 18.200 -4.232 -18.249 1.00 93.50 86 LEU A O 1
ATOM 685 N N . ILE A 1 87 ? 19.813 -3.445 -19.610 1.00 95.88 87 ILE A N 1
ATOM 686 C CA . ILE A 1 87 ? 20.620 -2.844 -18.537 1.00 95.88 87 ILE A CA 1
ATOM 687 C C . ILE A 1 87 ? 19.863 -1.667 -17.912 1.00 95.88 87 ILE A C 1
ATOM 689 O O . ILE A 1 87 ? 19.661 -1.664 -16.699 1.00 95.88 87 ILE A O 1
ATOM 693 N N . SER A 1 88 ? 19.357 -0.726 -18.714 1.00 94.06 88 SER A N 1
ATOM 694 C CA . SER A 1 88 ? 18.595 0.427 -18.206 1.00 94.06 88 SER A CA 1
ATOM 695 C C . SER A 1 88 ? 17.301 0.021 -17.492 1.00 94.06 88 SER A C 1
ATOM 697 O O . SER A 1 88 ? 16.915 0.629 -16.488 1.00 94.06 88 SER A O 1
ATOM 699 N N . MET A 1 89 ? 16.632 -1.035 -17.969 1.00 95.00 89 MET A N 1
ATOM 700 C CA . MET A 1 89 ? 15.495 -1.636 -17.272 1.00 95.00 89 MET A CA 1
ATOM 701 C C . MET A 1 89 ? 15.917 -2.207 -15.913 1.00 95.00 89 MET A C 1
ATOM 703 O O . MET A 1 89 ? 15.220 -1.984 -14.927 1.00 95.00 89 MET A O 1
ATOM 707 N N . SER A 1 90 ? 17.059 -2.898 -15.841 1.00 94.81 90 SER A N 1
ATOM 708 C CA . SER A 1 90 ? 17.576 -3.476 -14.593 1.00 94.81 90 SER A CA 1
ATOM 709 C C . SER A 1 90 ? 17.960 -2.400 -13.575 1.00 94.81 90 SER A C 1
ATOM 711 O O . SER A 1 90 ? 17.611 -2.515 -12.404 1.00 94.81 90 SER A O 1
ATOM 713 N N . GLU A 1 91 ? 18.612 -1.320 -14.010 1.00 94.25 91 GLU A N 1
ATOM 714 C CA . GLU A 1 91 ? 18.913 -0.164 -13.155 1.00 94.25 91 GLU A CA 1
ATOM 715 C C . GLU A 1 91 ? 17.627 0.451 -12.592 1.00 94.25 91 GLU A C 1
ATOM 717 O O . GLU A 1 91 ? 17.497 0.647 -11.383 1.00 94.25 91 GLU A O 1
ATOM 722 N N . SER A 1 92 ? 16.636 0.678 -13.459 1.00 94.06 92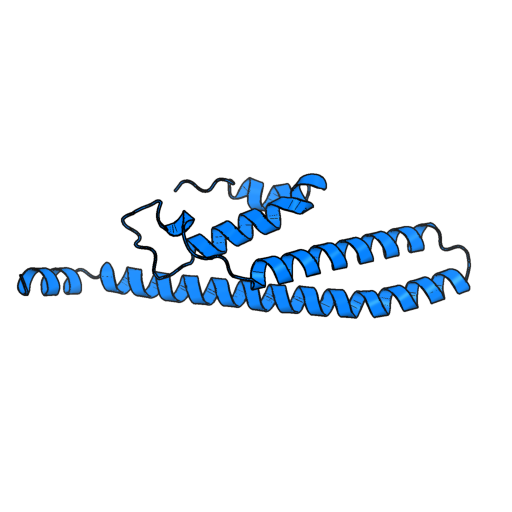 SER A N 1
ATOM 723 C CA . SER A 1 92 ? 15.324 1.197 -13.061 1.00 94.06 92 SER A CA 1
ATOM 724 C C . SER A 1 92 ? 14.601 0.255 -12.093 1.00 94.06 92 SER A C 1
ATOM 726 O O . SER A 1 92 ? 13.941 0.720 -11.163 1.00 94.06 92 SER A O 1
ATOM 728 N N . ALA A 1 93 ? 14.740 -1.062 -12.282 1.00 95.19 93 ALA A N 1
ATOM 729 C CA . ALA A 1 93 ? 14.153 -2.069 -11.406 1.00 95.19 93 ALA A CA 1
ATOM 730 C C . ALA A 1 93 ? 14.770 -2.017 -10.005 1.00 95.19 93 ALA A C 1
ATOM 732 O O . ALA A 1 93 ? 14.029 -1.961 -9.029 1.00 95.19 93 ALA A O 1
ATOM 733 N N . LEU A 1 94 ? 16.098 -1.904 -9.900 1.00 95.94 94 LEU A N 1
ATOM 734 C CA . LEU A 1 94 ? 16.791 -1.780 -8.613 1.00 95.94 94 LEU A CA 1
ATOM 735 C C . LEU A 1 94 ? 16.341 -0.539 -7.826 1.00 95.94 94 LEU A C 1
ATOM 737 O O . LEU A 1 94 ? 16.095 -0.621 -6.621 1.00 95.94 94 LEU A O 1
ATOM 741 N N . PHE A 1 95 ? 16.182 0.612 -8.490 1.00 92.94 95 PHE A N 1
ATOM 742 C CA . PHE A 1 95 ? 15.602 1.799 -7.845 1.00 92.94 95 PHE A CA 1
ATOM 743 C C . PHE A 1 95 ? 14.141 1.576 -7.444 1.00 92.94 95 PHE A C 1
ATOM 745 O O . PHE A 1 95 ? 13.703 2.002 -6.371 1.00 92.94 95 PHE A O 1
ATOM 752 N N . GLY A 1 96 ? 13.390 0.885 -8.299 1.00 94.06 96 GLY A N 1
ATOM 753 C CA . GLY A 1 96 ? 12.007 0.520 -8.050 1.00 94.06 96 GLY A CA 1
ATOM 754 C C . GLY A 1 96 ? 11.812 -0.394 -6.843 1.00 94.06 96 GLY A C 1
ATOM 755 O O . GLY A 1 96 ? 10.831 -0.231 -6.112 1.00 94.06 96 GLY A O 1
ATOM 756 N N . ASP A 1 97 ? 12.754 -1.299 -6.590 1.00 94.44 97 ASP A N 1
ATOM 757 C CA . ASP A 1 97 ? 12.719 -2.214 -5.450 1.00 94.44 97 ASP A CA 1
ATOM 758 C C . ASP A 1 97 ? 12.814 -1.459 -4.121 1.00 94.44 97 ASP A C 1
ATOM 760 O O . ASP A 1 97 ? 12.085 -1.769 -3.179 1.00 94.44 97 ASP A O 1
ATOM 764 N N . ILE A 1 98 ? 13.628 -0.400 -4.046 1.00 94.62 98 ILE A N 1
ATOM 765 C CA . ILE A 1 98 ? 13.737 0.445 -2.843 1.00 94.62 98 ILE A CA 1
ATOM 766 C C . ILE A 1 98 ? 12.385 1.095 -2.517 1.00 94.62 98 ILE A C 1
ATOM 768 O O . ILE A 1 98 ? 11.939 1.090 -1.366 1.00 94.62 98 ILE A O 1
ATOM 772 N N . ILE A 1 99 ? 11.707 1.625 -3.539 1.00 92.25 99 ILE A N 1
ATOM 773 C CA . ILE A 1 99 ? 10.379 2.237 -3.402 1.00 92.25 99 ILE A CA 1
ATOM 774 C C . ILE A 1 99 ? 9.354 1.186 -2.960 1.00 92.25 99 ILE A C 1
ATOM 776 O O . ILE A 1 99 ? 8.569 1.441 -2.043 1.00 92.25 99 ILE A O 1
ATOM 780 N N . HIS A 1 100 ? 9.384 -0.007 -3.562 1.00 91.50 100 HIS A N 1
ATOM 781 C CA . HIS A 1 100 ? 8.509 -1.114 -3.177 1.00 91.50 100 HIS A CA 1
ATOM 782 C C . HIS A 1 100 ? 8.729 -1.551 -1.727 1.00 91.50 100 HIS A C 1
ATOM 784 O O . HIS A 1 100 ? 7.756 -1.728 -0.994 1.00 91.50 100 HIS A O 1
ATOM 790 N N . ILE A 1 101 ? 9.981 -1.670 -1.278 1.00 95.19 101 ILE A N 1
ATOM 791 C CA . ILE A 1 101 ? 10.314 -2.024 0.109 1.00 95.19 101 ILE A CA 1
ATOM 792 C C . ILE A 1 101 ? 9.782 -0.964 1.080 1.00 95.19 101 ILE A C 1
ATOM 794 O O . ILE A 1 101 ? 9.189 -1.310 2.107 1.00 95.19 101 ILE A O 1
ATOM 798 N N . ALA A 1 102 ? 9.934 0.324 0.759 1.00 93.12 102 ALA A N 1
ATOM 799 C CA . ALA A 1 102 ? 9.395 1.408 1.578 1.00 93.12 102 ALA A CA 1
ATOM 800 C C . ALA A 1 102 ? 7.857 1.356 1.653 1.00 93.12 102 ALA A C 1
ATOM 802 O O . ALA A 1 102 ? 7.287 1.425 2.747 1.00 93.12 102 ALA A O 1
ATOM 803 N N . ALA A 1 103 ? 7.181 1.158 0.516 1.00 91.69 103 ALA A N 1
ATOM 804 C CA . ALA A 1 103 ? 5.726 1.014 0.452 1.00 91.69 103 ALA A CA 1
ATOM 805 C C . ALA A 1 103 ? 5.229 -0.199 1.261 1.00 91.69 103 ALA A C 1
ATOM 807 O O . ALA A 1 103 ? 4.303 -0.072 2.067 1.00 91.69 103 ALA A O 1
ATOM 808 N N . ALA A 1 104 ? 5.889 -1.354 1.118 1.00 94.12 104 ALA A N 1
ATOM 809 C CA . ALA A 1 104 ? 5.587 -2.571 1.870 1.00 94.12 104 ALA A CA 1
ATOM 810 C C . ALA A 1 104 ? 5.814 -2.389 3.378 1.00 94.12 104 ALA A C 1
ATOM 812 O O . ALA A 1 104 ? 5.014 -2.844 4.196 1.00 94.12 104 ALA A O 1
ATOM 813 N N . THR A 1 105 ? 6.861 -1.661 3.767 1.00 96.75 105 THR A N 1
ATOM 814 C CA . THR A 1 105 ? 7.126 -1.339 5.174 1.00 96.75 105 THR A CA 1
ATOM 815 C C . THR A 1 105 ? 5.998 -0.491 5.763 1.00 96.75 105 THR A C 1
ATOM 817 O O . THR A 1 105 ? 5.457 -0.830 6.818 1.00 96.75 105 THR A O 1
ATOM 820 N N . LEU A 1 106 ? 5.576 0.567 5.059 1.00 94.81 106 LEU A N 1
ATOM 821 C CA . LEU A 1 106 ? 4.442 1.402 5.471 1.00 94.81 106 LEU A CA 1
ATOM 822 C C . LEU A 1 106 ? 3.141 0.593 5.565 1.00 94.81 106 LEU A C 1
ATOM 824 O O . LEU A 1 106 ? 2.399 0.756 6.534 1.00 94.81 106 LEU A O 1
ATOM 828 N N . GLN A 1 107 ? 2.899 -0.320 4.618 1.00 93.88 107 GLN A N 1
ATOM 829 C CA . GLN A 1 107 ? 1.754 -1.236 4.638 1.00 93.88 107 GLN A CA 1
ATOM 830 C C . GLN A 1 107 ? 1.759 -2.103 5.905 1.00 93.88 107 GLN A C 1
ATOM 832 O O . GLN A 1 107 ? 0.748 -2.181 6.603 1.00 93.88 107 GLN A O 1
ATOM 837 N N . ILE A 1 108 ? 2.891 -2.736 6.228 1.00 96.56 108 ILE A N 1
ATOM 838 C CA . ILE A 1 108 ? 3.022 -3.602 7.409 1.00 96.56 108 ILE A CA 1
ATOM 839 C C . ILE A 1 108 ? 2.775 -2.800 8.691 1.00 96.56 108 ILE A C 1
ATOM 841 O O . ILE A 1 108 ? 2.042 -3.257 9.573 1.00 96.56 108 ILE A O 1
ATOM 845 N N . ILE A 1 109 ? 3.354 -1.600 8.800 1.00 97.00 109 ILE A N 1
ATOM 846 C CA . ILE A 1 109 ? 3.143 -0.713 9.953 1.00 97.00 109 ILE A CA 1
ATOM 847 C C . ILE A 1 109 ? 1.662 -0.339 10.069 1.00 97.00 109 ILE A C 1
ATOM 849 O O . ILE A 1 109 ? 1.104 -0.390 11.167 1.00 97.00 109 ILE A O 1
ATOM 853 N N . LEU A 1 110 ? 1.008 -0.011 8.953 1.00 94.19 110 LEU A N 1
ATOM 854 C CA . LEU A 1 110 ? -0.403 0.360 8.920 1.00 94.19 110 LEU A CA 1
ATOM 855 C C . LEU A 1 110 ? -1.305 -0.786 9.390 1.00 94.19 110 LEU A C 1
ATOM 857 O O . LEU A 1 110 ? -2.103 -0.585 10.306 1.00 94.19 110 LEU A O 1
ATOM 861 N N . VAL A 1 111 ? -1.122 -1.993 8.843 1.00 94.25 111 VAL A N 1
ATOM 862 C CA . VAL A 1 111 ? -1.894 -3.189 9.228 1.00 94.25 111 VAL A CA 1
ATOM 863 C C . VAL A 1 111 ? -1.704 -3.504 10.710 1.00 94.25 111 VAL A C 1
ATOM 865 O O . VAL A 1 111 ? -2.684 -3.648 11.435 1.00 94.25 111 VAL A O 1
ATOM 868 N N . ARG A 1 112 ? -0.456 -3.520 11.198 1.00 95.81 112 ARG A N 1
ATOM 869 C CA . ARG A 1 112 ? -0.163 -3.772 12.621 1.00 95.81 112 ARG A CA 1
ATOM 870 C C . ARG A 1 112 ? -0.753 -2.708 13.543 1.00 95.81 112 ARG A C 1
ATOM 872 O O . ARG A 1 112 ? -1.117 -3.007 14.676 1.00 95.81 112 ARG A O 1
ATOM 879 N N . THR A 1 113 ? -0.827 -1.459 13.092 1.00 93.88 113 THR A N 1
ATOM 880 C CA . THR A 1 113 ? -1.413 -0.375 13.891 1.00 93.88 113 THR A CA 1
ATOM 881 C C . THR A 1 113 ? -2.930 -0.510 13.980 1.00 93.88 113 THR A C 1
ATOM 883 O O . THR A 1 113 ? -3.498 -0.322 15.056 1.00 93.88 113 THR A O 1
ATOM 886 N N . ILE A 1 114 ? -3.581 -0.871 12.872 1.00 92.62 114 ILE A N 1
ATOM 887 C CA . ILE A 1 114 ? -5.019 -1.154 12.835 1.00 92.62 114 ILE A CA 1
ATOM 888 C C . ILE A 1 114 ? -5.348 -2.354 13.731 1.00 92.62 114 ILE A C 1
ATOM 890 O O . ILE A 1 114 ? -6.234 -2.248 14.572 1.00 92.62 114 ILE A O 1
ATOM 894 N N . ASP A 1 115 ? -4.592 -3.445 13.620 1.00 93.56 115 ASP A N 1
ATOM 895 C CA . ASP A 1 115 ? -4.782 -4.663 14.417 1.00 93.56 115 ASP A CA 1
ATOM 896 C C . ASP A 1 115 ? -4.673 -4.401 15.931 1.00 93.56 115 ASP A C 1
ATOM 898 O O . ASP A 1 115 ? -5.552 -4.771 16.713 1.00 93.56 115 ASP A O 1
ATOM 902 N N . LYS A 1 116 ? -3.656 -3.636 16.355 1.00 93.38 116 LYS A N 1
ATOM 903 C CA . LYS A 1 116 ? -3.518 -3.199 17.755 1.00 93.38 116 LYS A CA 1
ATOM 904 C C . LYS A 1 116 ? -4.726 -2.395 18.235 1.00 93.38 116 LYS A C 1
ATOM 906 O O . LYS A 1 116 ? -5.211 -2.616 19.344 1.00 93.38 116 LYS A O 1
ATOM 911 N N . ARG A 1 117 ? -5.212 -1.462 17.411 1.00 91.50 117 ARG A N 1
ATOM 912 C CA . ARG A 1 117 ? -6.392 -0.642 17.723 1.00 91.50 117 ARG A CA 1
ATOM 913 C C . ARG A 1 117 ? -7.650 -1.507 17.873 1.00 91.50 117 ARG A C 1
ATOM 915 O O . ARG A 1 117 ? -8.367 -1.359 18.861 1.00 91.50 117 ARG A O 1
ATOM 922 N N . GLN A 1 118 ? -7.863 -2.459 16.963 1.00 90.12 118 GLN A N 1
ATOM 923 C CA . GLN A 1 118 ? -8.976 -3.413 17.025 1.00 90.12 118 GLN A CA 1
ATOM 924 C C . GLN A 1 118 ? -8.901 -4.313 18.262 1.00 90.12 118 GLN A C 1
ATOM 926 O O . GLN A 1 118 ? -9.910 -4.501 18.940 1.00 90.12 118 GLN A O 1
ATOM 931 N N . THR A 1 119 ? -7.706 -4.798 18.606 1.00 91.75 119 THR A N 1
ATOM 932 C CA . THR A 1 119 ? -7.476 -5.609 19.809 1.00 91.75 119 THR A CA 1
ATOM 933 C C . THR A 1 119 ? -7.859 -4.840 21.073 1.00 91.75 119 THR A C 1
ATOM 935 O O . THR A 1 119 ? -8.663 -5.335 21.862 1.00 91.75 119 THR A O 1
ATOM 938 N N . ILE A 1 120 ? -7.366 -3.606 21.240 1.00 89.50 120 ILE A N 1
ATOM 939 C CA . ILE A 1 120 ? -7.694 -2.753 22.398 1.00 89.50 120 ILE A CA 1
ATOM 940 C C . ILE A 1 120 ? -9.203 -2.523 22.494 1.00 89.50 120 ILE A C 1
ATOM 942 O O . ILE A 1 120 ? -9.790 -2.699 23.562 1.00 89.50 120 ILE A O 1
ATOM 946 N N . LYS A 1 121 ? -9.836 -2.177 21.370 1.00 86.44 121 LYS A N 1
ATOM 947 C CA . LYS A 1 121 ? -11.279 -1.946 21.313 1.00 86.44 121 LYS A CA 1
ATOM 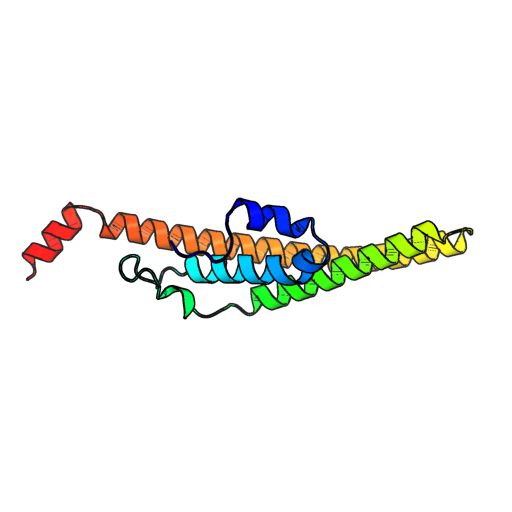948 C C . LYS A 1 121 ? -12.072 -3.201 21.696 1.00 86.44 121 LYS A C 1
ATOM 950 O O . LYS A 1 121 ? -13.033 -3.110 22.454 1.00 86.44 121 LYS A O 1
ATOM 955 N N . SER A 1 122 ? -11.654 -4.377 21.221 1.00 87.25 122 SER A N 1
ATOM 956 C CA . SER A 1 122 ? -12.298 -5.648 21.578 1.00 87.25 122 SER A CA 1
ATOM 957 C C . SER A 1 122 ? -12.192 -5.939 23.078 1.00 87.25 122 SER A C 1
ATOM 959 O O . SER A 1 122 ? -13.193 -6.273 23.706 1.00 87.25 122 SER A O 1
ATOM 961 N N . LEU A 1 123 ? -11.018 -5.715 23.682 1.00 87.50 123 LEU A N 1
ATOM 962 C CA . LEU A 1 123 ? -10.792 -5.904 25.117 1.00 87.50 123 LEU A CA 1
ATOM 963 C C . LEU A 1 123 ? -11.680 -4.978 25.955 1.00 87.50 123 LEU A C 1
ATOM 965 O O . LEU A 1 123 ? -12.253 -5.409 26.954 1.00 87.50 123 LEU A O 1
ATOM 969 N N . GLN A 1 124 ? -11.839 -3.722 25.532 1.00 84.62 124 GLN A N 1
ATOM 970 C CA . GLN A 1 124 ? -12.752 -2.781 26.183 1.00 84.62 124 GLN A CA 1
ATOM 971 C C . GLN A 1 124 ? -14.205 -3.257 26.108 1.00 84.62 124 GLN A C 1
ATOM 973 O O . GLN A 1 124 ? -14.878 -3.243 27.135 1.00 84.62 124 GLN A O 1
ATOM 978 N N . MET A 1 125 ? -14.661 -3.743 24.945 1.00 79.31 125 MET A N 1
ATOM 979 C CA . MET A 1 125 ? -16.012 -4.301 24.791 1.00 79.31 125 MET A CA 1
ATOM 980 C C . MET A 1 125 ? -16.251 -5.517 25.696 1.00 79.31 125 MET A C 1
ATOM 982 O O . MET A 1 125 ? -17.315 -5.627 26.302 1.00 79.31 125 MET A O 1
ATOM 986 N N . PHE A 1 126 ? -15.267 -6.412 25.839 1.00 79.62 126 PHE A N 1
ATOM 987 C CA . PHE A 1 126 ? -15.372 -7.548 26.762 1.00 79.62 126 PHE A CA 1
ATOM 988 C C . PHE A 1 126 ? -15.432 -7.107 28.231 1.00 79.62 126 PHE A C 1
ATOM 990 O O . PHE A 1 126 ? -16.163 -7.702 29.022 1.00 79.62 126 PHE A O 1
ATOM 997 N N . HIS A 1 127 ? -14.695 -6.060 28.615 1.00 75.56 127 HIS A N 1
ATOM 998 C CA . HIS A 1 127 ? -14.757 -5.519 29.973 1.00 75.56 127 HIS A CA 1
ATOM 999 C C . HIS A 1 127 ? -16.077 -4.794 30.268 1.00 75.56 127 HIS A C 1
ATOM 1001 O O . HIS A 1 127 ? -16.591 -4.925 31.380 1.00 75.56 127 HIS A O 1
ATOM 1007 N N . THR A 1 128 ? -16.638 -4.040 29.320 1.00 70.31 128 THR A N 1
ATOM 1008 C CA . THR A 1 128 ? -17.912 -3.330 29.525 1.00 70.31 128 THR A CA 1
ATOM 1009 C C . THR A 1 128 ? -19.122 -4.257 29.461 1.00 70.31 128 THR A C 1
ATOM 1011 O O . THR A 1 128 ? -20.047 -4.057 30.233 1.00 70.31 128 THR A O 1
ATOM 1014 N N . GLY A 1 129 ? -19.096 -5.300 28.625 1.00 67.19 129 GLY A N 1
ATOM 1015 C CA . GLY A 1 129 ? -20.177 -6.289 28.508 1.00 67.19 129 GLY A CA 1
ATOM 1016 C C . GLY A 1 129 ? -20.178 -7.396 29.571 1.00 67.19 129 GLY A C 1
ATOM 1017 O O . GLY A 1 129 ? -20.949 -8.345 29.451 1.00 67.19 129 GLY A O 1
ATOM 1018 N N . ASN A 1 130 ? -19.310 -7.334 30.589 1.00 68.81 130 ASN A N 1
ATOM 1019 C CA . ASN A 1 130 ? -19.298 -8.311 31.680 1.00 68.81 130 ASN A CA 1
ATOM 1020 C C . ASN A 1 130 ? -20.460 -8.029 32.662 1.00 68.81 130 ASN A C 1
ATOM 1022 O O . ASN A 1 130 ? -20.439 -6.980 33.314 1.00 68.81 130 ASN A O 1
ATOM 1026 N N . PRO A 1 131 ? -21.414 -8.965 32.863 1.00 65.00 131 PRO A N 1
ATOM 1027 C CA . PRO A 1 131 ? -22.561 -8.754 33.749 1.00 65.00 131 PRO A CA 1
ATOM 1028 C C . PRO A 1 131 ? -22.170 -8.401 35.193 1.00 65.00 131 PRO A C 1
ATOM 1030 O O . PRO A 1 131 ? -22.889 -7.673 35.874 1.00 65.00 131 PRO A O 1
ATOM 1033 N N . GLN A 1 132 ? -21.006 -8.857 35.675 1.00 64.19 132 GLN A N 1
ATOM 1034 C CA . GLN A 1 132 ? -20.521 -8.491 37.013 1.00 64.19 132 GLN A CA 1
ATOM 1035 C C . GLN A 1 132 ? -20.110 -7.013 37.127 1.00 64.19 132 GLN A C 1
ATOM 1037 O O . GLN A 1 132 ? -20.206 -6.428 38.208 1.00 64.19 132 GLN A O 1
ATOM 1042 N N . ASN A 1 133 ? -19.682 -6.395 36.024 1.00 62.56 133 ASN A N 1
ATOM 1043 C CA . ASN A 1 133 ? -19.314 -4.980 35.984 1.00 62.56 133 ASN A CA 1
ATOM 1044 C C . ASN A 1 133 ? -20.550 -4.074 35.897 1.00 62.56 133 ASN A C 1
ATOM 1046 O O . ASN A 1 133 ? -20.542 -2.995 36.492 1.00 62.56 133 ASN A O 1
ATOM 1050 N N . GLU A 1 134 ? -21.624 -4.522 35.239 1.00 63.91 134 GLU A N 1
ATOM 1051 C CA . GLU A 1 134 ? -22.913 -3.819 35.256 1.00 63.91 134 GLU A CA 1
ATOM 1052 C C . GLU A 1 134 ? -23.556 -3.838 36.647 1.00 63.91 134 GLU A C 1
ATOM 1054 O O . GLU A 1 134 ? -23.997 -2.797 37.130 1.00 63.91 134 GLU A O 1
ATOM 1059 N N . LEU A 1 135 ? -23.505 -4.978 37.350 1.00 62.78 135 LEU A N 1
ATOM 1060 C CA . LEU A 1 135 ? -23.977 -5.082 38.736 1.00 62.78 135 LEU A CA 1
ATOM 1061 C C . LEU A 1 135 ? -23.191 -4.167 39.688 1.00 62.78 135 LEU A C 1
ATOM 1063 O O . LEU A 1 135 ? -23.785 -3.498 40.529 1.00 62.78 135 LEU A O 1
ATOM 1067 N N . ARG A 1 136 ? -21.860 -4.075 39.539 1.00 60.78 136 ARG A N 1
ATOM 1068 C CA . ARG A 1 136 ? -21.040 -3.130 40.321 1.00 60.78 136 ARG A CA 1
ATOM 1069 C C . ARG A 1 136 ? -21.355 -1.665 40.014 1.00 60.78 136 ARG A C 1
ATOM 1071 O O . ARG A 1 136 ? -21.311 -0.858 40.936 1.00 60.78 136 ARG A O 1
ATOM 1078 N N . ARG A 1 137 ? -21.654 -1.309 38.758 1.00 64.81 137 ARG A N 1
ATOM 1079 C CA . ARG A 1 137 ? -22.084 0.056 38.403 1.00 64.81 137 ARG A CA 1
ATOM 1080 C C . ARG A 1 137 ? -23.464 0.377 38.971 1.00 64.81 137 ARG A C 1
ATOM 1082 O O . ARG A 1 137 ? -23.626 1.456 39.519 1.00 64.81 137 ARG A O 1
ATOM 1089 N N . GLY A 1 138 ? -24.415 -0.555 38.896 1.00 62.47 138 GLY A N 1
ATOM 1090 C CA . GLY A 1 138 ? -25.761 -0.380 39.451 1.00 62.47 138 GLY A CA 1
ATOM 1091 C C . GLY A 1 138 ? -25.815 -0.321 40.983 1.00 62.47 138 GLY A C 1
ATOM 1092 O O . GLY A 1 138 ? -26.779 0.194 41.525 1.00 62.47 138 GLY A O 1
ATOM 1093 N N . LEU A 1 139 ? -24.787 -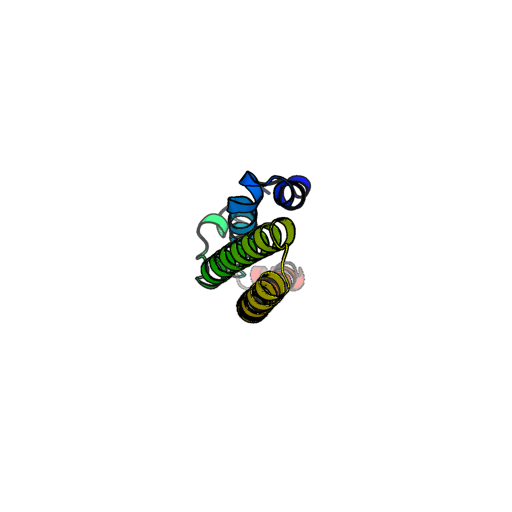0.819 41.679 1.00 68.88 139 LEU A N 1
ATOM 1094 C CA . LEU A 1 139 ? -24.665 -0.750 43.144 1.00 68.88 139 LEU A CA 1
ATOM 1095 C C . LEU A 1 139 ? -23.992 0.536 43.660 1.00 68.88 139 LEU A C 1
ATOM 1097 O O . LEU A 1 139 ? -23.968 0.757 44.868 1.00 68.88 139 LEU A O 1
ATOM 1101 N N . LEU A 1 140 ? -23.399 1.347 42.778 1.00 65.19 140 LEU A N 1
ATOM 1102 C CA . LEU A 1 140 ? -22.710 2.600 43.125 1.00 65.19 140 LEU A CA 1
ATOM 1103 C C . LEU A 1 140 ? -23.523 3.859 42.764 1.00 65.19 140 LEU A C 1
ATOM 1105 O O . LEU A 1 140 ? -23.004 4.967 42.903 1.00 65.19 140 LEU A O 1
ATOM 1109 N N . ILE A 1 141 ? -24.763 3.686 42.302 1.00 55.94 141 ILE A N 1
ATOM 1110 C CA . ILE A 1 141 ? -25.749 4.740 42.015 1.00 55.94 141 ILE A CA 1
ATOM 1111 C C . ILE A 1 141 ? -26.895 4.574 43.012 1.00 55.94 141 ILE A C 1
ATOM 1113 O O . ILE A 1 141 ? -27.364 5.606 43.536 1.00 55.94 141 ILE A O 1
#

Foldseek 3Di:
DPDVDDPCCLPVLCVVVVSVLPSPLSVLQLLQLVLALVDDPVPVPPSVVRDGDVLSVVLSVLVVVLVVLVVVLVVLVVVDDDPVSVVVSVVSVVVSVVSVVVSVVSVVVSVVVSVVSNVSNVVVVVVVPDVVVVVVVVVVD